Protein AF-A0A357R2B8-F1 (afdb_monomer_lite)

Radius of gyration: 11.08 Å; chains: 1; bounding box: 14×16×35 Å

pLDDT: mean 88.99, std 5.87, range [72.62, 94.06]

Sequence (28 aa):
MRAIIMAGGSGSRLRPLTCDLPKPMVPV

Structure (mmCIF, N/CA/C/O backbone):
data_AF-A0A357R2B8-F1
#
_entry.id   AF-A0A357R2B8-F1
#
loop_
_atom_site.group_PDB
_atom_site.id
_atom_site.type_symbol
_atom_site.label_atom_id
_atom_site.label_alt_id
_atom_site.label_comp_id
_atom_site.label_asym_id
_atom_site.label_entity_id
_atom_site.label_seq_id
_atom_site.pdbx_PDB_ins_code
_atom_site.Cartn_x
_atom_site.Cartn_y
_atom_site.Cartn_z
_atom_site.occupancy
_atom_site.B_iso_or_equiv
_atom_site.auth_seq_id
_atom_site.auth_comp_id
_atom_site.auth_asym_id
_atom_site.auth_atom_id
_atom_site.pdbx_PDB_model_num
ATOM 1 N N . MET A 1 1 ? 1.436 -7.315 -26.905 1.00 72.62 1 MET A N 1
ATOM 2 C CA . MET A 1 1 ? 2.319 -6.946 -25.775 1.00 72.62 1 MET A CA 1
ATOM 3 C C . MET A 1 1 ? 1.490 -6.915 -24.495 1.00 72.62 1 MET A C 1
ATOM 5 O O . MET A 1 1 ? 0.330 -6.533 -24.580 1.00 72.62 1 MET A O 1
ATOM 9 N N . ARG A 1 2 ? 2.024 -7.352 -23.347 1.00 73.94 2 ARG A N 1
ATOM 10 C CA . ARG A 1 2 ? 1.345 -7.274 -22.038 1.00 73.94 2 ARG A CA 1
ATOM 11 C C . ARG A 1 2 ? 2.300 -6.675 -21.007 1.00 73.94 2 ARG A C 1
ATOM 13 O O . ARG A 1 2 ? 3.491 -6.963 -21.064 1.00 73.94 2 ARG A O 1
ATOM 20 N N . ALA A 1 3 ? 1.766 -5.867 -20.097 1.00 81.19 3 ALA A N 1
ATOM 21 C CA . ALA A 1 3 ? 2.499 -5.268 -18.986 1.00 81.19 3 ALA A CA 1
ATOM 22 C C . ALA A 1 3 ? 1.839 -5.652 -17.656 1.00 81.19 3 ALA A C 1
ATOM 24 O O . ALA A 1 3 ? 0.622 -5.832 -17.592 1.00 81.19 3 ALA A O 1
ATOM 25 N N . ILE A 1 4 ? 2.658 -5.787 -16.614 1.00 90.75 4 ILE A N 1
ATOM 26 C CA . ILE A 1 4 ? 2.241 -6.119 -15.249 1.00 90.75 4 ILE A CA 1
ATOM 27 C C . ILE A 1 4 ? 2.573 -4.924 -14.358 1.00 90.75 4 ILE A C 1
ATOM 29 O O . ILE A 1 4 ? 3.643 -4.332 -14.491 1.00 90.75 4 ILE A O 1
ATOM 33 N N . ILE A 1 5 ? 1.666 -4.589 -13.442 1.00 88.38 5 ILE A N 1
ATOM 34 C CA . ILE A 1 5 ? 1.874 -3.546 -12.436 1.00 88.38 5 ILE A CA 1
ATOM 35 C C . ILE A 1 5 ? 2.055 -4.209 -11.071 1.00 88.38 5 ILE A C 1
ATOM 37 O O . ILE A 1 5 ? 1.250 -5.049 -10.667 1.00 88.38 5 ILE A O 1
ATOM 41 N N . MET A 1 6 ? 3.092 -3.803 -10.338 1.00 88.12 6 MET A N 1
ATOM 42 C CA . MET A 1 6 ? 3.287 -4.219 -8.951 1.00 88.12 6 MET A CA 1
ATOM 43 C C . MET A 1 6 ? 2.379 -3.396 -8.034 1.00 88.12 6 MET A C 1
ATOM 45 O O . MET A 1 6 ? 2.654 -2.234 -7.749 1.00 88.12 6 MET A O 1
ATOM 49 N N . ALA A 1 7 ? 1.299 -4.013 -7.561 1.00 89.44 7 ALA A N 1
ATOM 50 C CA . ALA A 1 7 ? 0.296 -3.379 -6.703 1.00 89.44 7 ALA A CA 1
ATOM 51 C C . ALA A 1 7 ? 0.342 -3.872 -5.234 1.00 89.44 7 ALA A C 1
ATOM 53 O O . ALA A 1 7 ? -0.631 -3.743 -4.497 1.00 89.44 7 ALA A O 1
ATOM 54 N N . GLY A 1 8 ? 1.467 -4.456 -4.803 1.00 86.31 8 GLY A N 1
ATOM 55 C CA . GLY A 1 8 ? 1.652 -5.012 -3.456 1.00 86.31 8 GLY A CA 1
ATOM 56 C C . GLY A 1 8 ? 2.107 -4.007 -2.382 1.00 86.31 8 GLY A C 1
ATOM 57 O O . GLY A 1 8 ? 2.283 -2.813 -2.634 1.00 86.31 8 GLY A O 1
ATOM 58 N N . GLY A 1 9 ? 2.328 -4.524 -1.167 1.00 90.62 9 GLY A N 1
ATOM 59 C CA . GLY A 1 9 ? 2.788 -3.779 0.017 1.00 90.62 9 GLY A CA 1
ATOM 60 C C . GLY A 1 9 ? 1.699 -3.600 1.086 1.00 90.62 9 GLY A C 1
ATOM 61 O O . GLY A 1 9 ? 0.530 -3.417 0.762 1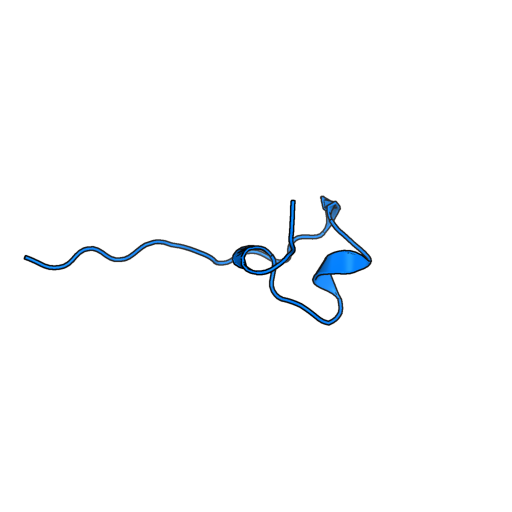.00 90.62 9 GLY A O 1
ATOM 62 N N . SER A 1 10 ? 2.080 -3.629 2.370 1.00 91.00 10 SER A N 1
ATOM 63 C CA . SER A 1 10 ? 1.146 -3.738 3.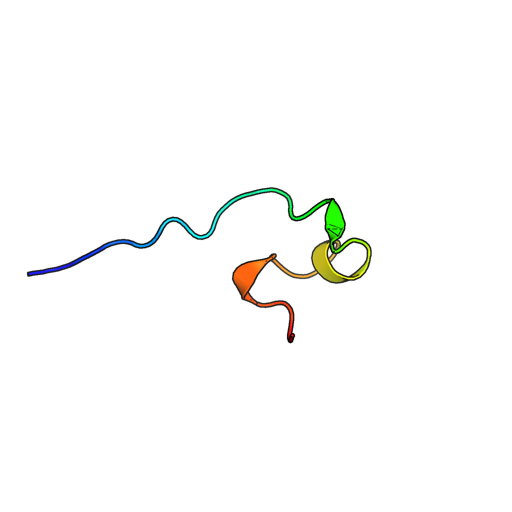513 1.00 91.00 10 SER A CA 1
ATOM 64 C C . SER A 1 10 ? 0.292 -2.499 3.808 1.00 91.00 10 SER A C 1
ATOM 66 O O . SER A 1 10 ? -0.609 -2.563 4.638 1.00 91.00 10 SER A O 1
ATOM 68 N N . GLY A 1 11 ? 0.570 -1.355 3.175 1.00 92.31 11 GLY A N 1
ATOM 69 C CA . GLY A 1 11 ? -0.243 -0.144 3.335 1.00 92.31 11 GLY A CA 1
ATOM 70 C C . GLY A 1 11 ? -0.318 0.398 4.766 1.00 92.31 11 GLY A C 1
ATOM 71 O O . GLY A 1 11 ? -1.322 1.007 5.121 1.00 92.31 11 GLY A O 1
ATOM 72 N N . SER A 1 12 ? 0.723 0.205 5.586 1.00 92.62 12 SER A N 1
ATOM 73 C CA . SER A 1 12 ? 0.729 0.555 7.019 1.00 92.62 12 SER A CA 1
ATOM 74 C C . SER A 1 12 ? 0.412 2.024 7.325 1.00 92.62 12 SER A C 1
ATOM 76 O O . SER A 1 12 ? -0.217 2.304 8.338 1.00 92.62 12 SER A O 1
ATOM 78 N N . ARG A 1 13 ? 0.783 2.954 6.436 1.00 93.62 13 ARG A N 1
ATOM 79 C CA . ARG A 1 13 ? 0.487 4.396 6.562 1.00 93.62 13 ARG A CA 1
ATOM 80 C C . ARG A 1 13 ? -0.987 4.759 6.371 1.00 93.62 13 ARG A C 1
ATOM 82 O O . ARG A 1 13 ? -1.392 5.827 6.801 1.00 93.62 13 ARG A O 1
ATOM 89 N N . LEU A 1 14 ? -1.753 3.901 5.698 1.00 91.62 14 LEU A N 1
ATOM 90 C CA . LEU A 1 14 ? -3.180 4.101 5.425 1.00 91.62 14 LEU A CA 1
ATOM 91 C C . LEU A 1 14 ? -4.066 3.316 6.393 1.00 91.62 14 LEU A C 1
ATOM 93 O O . LEU A 1 14 ? -5.282 3.298 6.234 1.00 91.62 14 LEU A O 1
ATOM 97 N N . ARG A 1 15 ? -3.485 2.651 7.397 1.00 91.81 15 ARG A N 1
ATOM 98 C CA . ARG A 1 15 ? -4.280 2.045 8.465 1.00 91.81 15 ARG A CA 1
ATOM 99 C C . ARG A 1 15 ? -5.119 3.136 9.150 1.00 91.81 15 ARG A C 1
ATOM 101 O O . ARG A 1 15 ? -4.600 4.228 9.370 1.00 91.81 15 ARG A O 1
ATOM 108 N N . PRO A 1 16 ? -6.388 2.857 9.491 1.00 92.75 16 PRO A N 1
ATOM 109 C CA . PRO A 1 16 ? -7.047 1.544 9.469 1.00 92.75 16 PRO A CA 1
ATOM 110 C C . PRO A 1 16 ? -7.672 1.140 8.121 1.00 92.75 16 PRO A C 1
ATOM 112 O O . PRO A 1 16 ? -8.132 0.012 7.993 1.00 92.75 16 PRO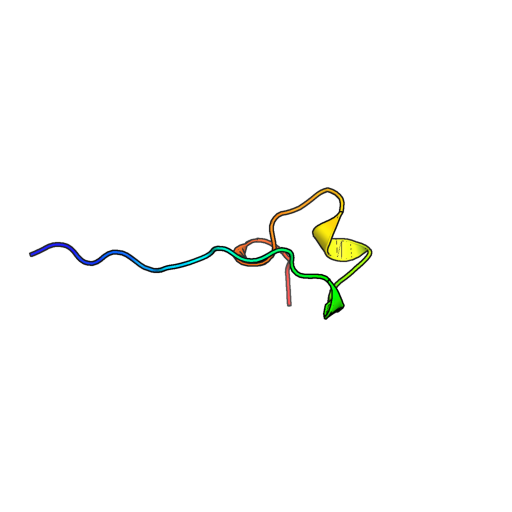 A O 1
ATOM 115 N N . LEU A 1 17 ? -7.660 2.005 7.106 1.00 92.19 17 LEU A N 1
ATOM 116 C CA . LEU A 1 17 ? -8.343 1.774 5.824 1.00 92.19 17 LEU A CA 1
ATOM 117 C C . LEU A 1 17 ? -7.826 0.538 5.073 1.00 92.19 17 LEU A C 1
ATOM 119 O O . LEU A 1 17 ? -8.549 -0.039 4.272 1.00 92.19 17 LEU A O 1
ATOM 123 N N . THR A 1 18 ? -6.583 0.123 5.338 1.00 93.31 18 THR A N 1
ATOM 124 C CA . THR A 1 18 ? -5.944 -1.052 4.725 1.00 93.31 18 THR A CA 1
ATOM 125 C C . THR A 1 18 ? -6.045 -2.345 5.540 1.00 93.31 18 THR A C 1
ATOM 127 O O . THR A 1 18 ? -5.429 -3.343 5.167 1.00 93.31 18 THR A O 1
ATOM 130 N N . CYS A 1 19 ? -6.767 -2.351 6.668 1.00 93.81 19 CYS A N 1
ATOM 131 C CA . CYS A 1 19 ? -6.931 -3.555 7.492 1.00 93.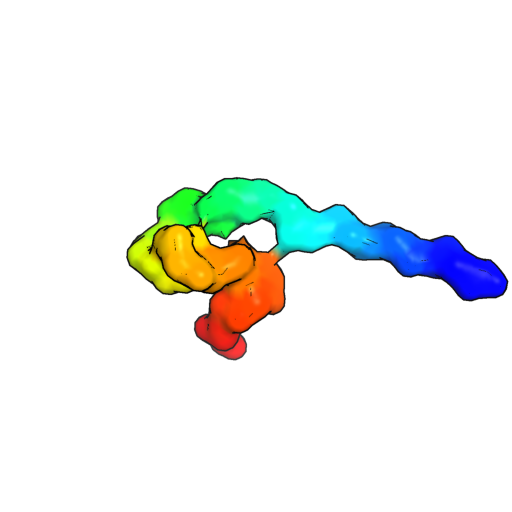81 19 CYS A CA 1
ATOM 132 C C . CYS A 1 19 ? -7.808 -4.608 6.803 1.00 93.81 19 CYS A C 1
ATOM 134 O O . CYS A 1 19 ? -7.447 -5.782 6.807 1.00 93.81 19 CYS A O 1
ATOM 136 N N . ASP A 1 20 ? -8.893 -4.165 6.165 1.00 94.06 20 ASP A N 1
ATOM 137 C CA . ASP A 1 20 ? -9.885 -5.042 5.527 1.00 94.06 20 ASP A CA 1
ATOM 138 C C . ASP A 1 20 ? -9.917 -4.887 3.994 1.00 94.06 20 ASP A C 1
ATOM 140 O O . ASP A 1 20 ? -10.608 -5.627 3.297 1.00 94.06 20 ASP A O 1
ATOM 144 N N . LEU A 1 21 ? -9.154 -3.928 3.451 1.00 92.56 21 LEU A N 1
ATOM 145 C CA . LEU A 1 21 ? -9.103 -3.582 2.028 1.00 92.56 21 LEU A CA 1
ATOM 146 C C . LEU A 1 21 ? -7.644 -3.442 1.556 1.00 92.56 21 LEU A C 1
ATOM 148 O O . LEU A 1 21 ? -6.817 -2.843 2.244 1.00 92.56 21 LEU A O 1
ATOM 152 N N . PRO A 1 22 ? -7.273 -3.952 0.372 1.00 90.50 22 PRO A N 1
ATOM 153 C CA . PRO A 1 22 ? -5.905 -3.835 -0.119 1.00 90.50 22 PRO A CA 1
ATOM 154 C C . PRO A 1 22 ? -5.588 -2.396 -0.551 1.00 90.50 22 PRO A C 1
ATOM 156 O O . PRO A 1 22 ? -6.418 -1.707 -1.139 1.00 90.50 22 PRO A O 1
ATOM 159 N N . LYS A 1 23 ? -4.337 -1.964 -0.330 1.00 91.19 23 LYS A N 1
ATOM 160 C CA . LYS A 1 23 ? -3.846 -0.596 -0.601 1.00 91.19 23 LYS A CA 1
ATOM 161 C C . LYS A 1 23 ? -4.293 0.017 -1.945 1.00 91.19 23 LYS A C 1
ATOM 163 O O . LYS A 1 23 ? -4.660 1.185 -1.929 1.00 91.19 23 LYS A O 1
ATOM 168 N N . PRO A 1 24 ? -4.261 -0.690 -3.093 1.00 92.31 24 PRO A N 1
ATOM 169 C CA . PRO A 1 24 ? -4.660 -0.116 -4.384 1.00 92.31 24 PRO A CA 1
ATOM 170 C C . PRO A 1 24 ? -6.170 0.089 -4.552 1.00 92.31 24 PRO A C 1
ATOM 172 O O . PRO A 1 24 ? -6.576 0.761 -5.490 1.00 92.31 24 PRO A O 1
ATOM 175 N N . MET A 1 25 ? -6.988 -0.537 -3.705 1.00 92.62 25 MET A N 1
ATOM 176 C CA . MET A 1 25 ? -8.451 -0.461 -3.767 1.00 92.62 25 MET A CA 1
ATOM 177 C C . MET A 1 25 ? -9.027 0.506 -2.730 1.00 92.62 25 MET A C 1
ATOM 179 O O . MET A 1 25 ? -10.234 0.726 -2.717 1.00 92.62 25 MET A O 1
ATOM 183 N N . VAL A 1 26 ? -8.189 1.070 -1.851 1.00 91.69 26 VAL A N 1
ATOM 184 C CA . VAL A 1 26 ? -8.628 2.102 -0.908 1.00 91.69 26 VAL A CA 1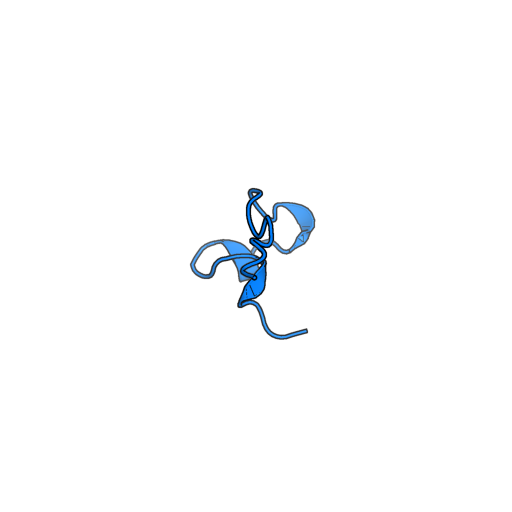
ATOM 185 C C . VAL A 1 26 ? -8.985 3.359 -1.709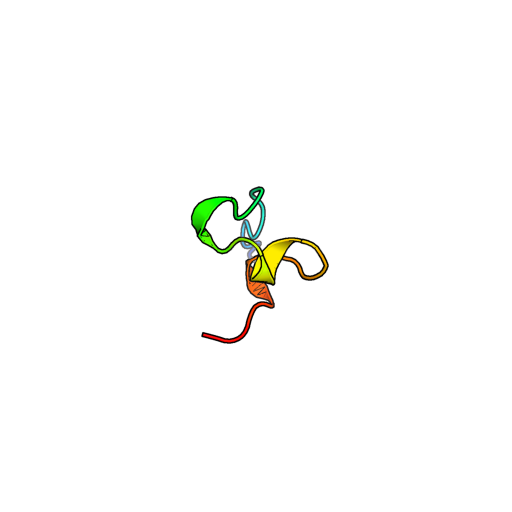 1.00 91.69 26 VAL A C 1
ATOM 187 O O . VAL A 1 26 ? -8.134 3.832 -2.464 1.00 91.69 26 VAL A O 1
ATOM 190 N N . PRO A 1 27 ? -10.207 3.900 -1.568 1.00 84.38 27 PRO A N 1
ATOM 191 C CA . PRO A 1 27 ? -10.584 5.142 -2.227 1.00 84.38 27 PRO A CA 1
ATOM 192 C C . PRO A 1 27 ? -9.800 6.312 -1.617 1.00 84.38 27 PRO A C 1
ATOM 194 O O . PRO A 1 27 ? -9.735 6.453 -0.394 1.00 84.38 27 PRO A O 1
ATOM 197 N N . VAL A 1 28 ? -9.193 7.121 -2.485 1.00 76.06 28 VAL A N 1
ATOM 198 C CA . VAL A 1 28 ? -8.405 8.327 -2.178 1.00 76.06 28 VAL A CA 1
ATOM 199 C C . VAL A 1 28 ? -8.935 9.501 -2.978 1.00 76.06 28 VAL A C 1
ATOM 201 O O . VAL A 1 28 ? -9.338 9.265 -4.140 1.00 76.06 28 VAL A O 1
#

Foldseek 3Di:
DDDDDDQDDQPVVPPPQSVVPGPVPRDD

Secondary structure (DSSP, 8-state):
--------S--GGGTTTTSSS-GGGS--